Protein AF-A0A9E5Z261-F1 (afdb_monomer_lite)

Radius of gyration: 18.06 Å; chains: 1; bounding box: 46×28×46 Å

pLDDT: mean 87.66, std 9.59, range [54.03, 96.06]

Sequence (81 aa):
INTLLDGSADASAEASRLLNLYKANRDLFRVRVKTQPFALELADNVRITYPRFGLDAGKAFRIIGLVEDAASNEVELTLWG

Secondary structure (DSSP, 8-state):
---TTTSHHHHHHHHHHHHHHHSS---EEEEEEE--TTS--TEEEEEEEETTTTEEEEEEEEEEEEEEETTTTEEEEEEE-

Structure (mmCIF, N/CA/C/O backbone):
data_AF-A0A9E5Z261-F1
#
_entry.id   AF-A0A9E5Z261-F1
#
loop_
_atom_site.group_PDB
_atom_site.id
_atom_site.type_symbol
_atom_site.label_atom_id
_atom_site.label_alt_id
_atom_site.label_comp_id
_atom_site.label_asym_id
_atom_site.label_entity_id
_atom_site.label_seq_id
_atom_site.pdbx_PDB_ins_code
_atom_site.Cartn_x
_atom_site.Cartn_y
_atom_site.Cartn_z
_atom_site.occupancy
_atom_site.B_iso_or_equiv
_atom_site.auth_seq_id
_atom_site.auth_comp_id
_atom_site.auth_asym_id
_atom_site.auth_atom_id
_atom_site.pdbx_PDB_model_num
ATOM 1 N N . ILE A 1 1 ? 27.740 8.889 -26.277 1.00 55.06 1 ILE A N 1
ATOM 2 C CA . ILE A 1 1 ? 27.207 8.589 -24.929 1.00 55.06 1 ILE A CA 1
ATOM 3 C C . ILE A 1 1 ? 26.168 7.507 -25.152 1.00 55.06 1 ILE A C 1
ATOM 5 O O . ILE A 1 1 ? 25.272 7.762 -25.936 1.00 55.06 1 ILE A O 1
ATOM 9 N N . ASN A 1 2 ? 26.373 6.309 -24.604 1.00 54.03 2 ASN A N 1
ATOM 10 C CA . ASN A 1 2 ? 25.399 5.218 -24.657 1.00 54.03 2 ASN A CA 1
ATOM 11 C C . ASN A 1 2 ? 24.542 5.356 -23.397 1.00 54.03 2 ASN A C 1
ATOM 13 O O . ASN A 1 2 ? 25.088 5.286 -22.293 1.00 54.03 2 ASN A O 1
ATOM 17 N N . THR A 1 3 ? 23.264 5.684 -23.544 1.00 59.66 3 THR A N 1
ATOM 18 C CA . THR A 1 3 ? 22.350 5.820 -22.406 1.00 59.66 3 THR A CA 1
ATOM 19 C C . THR A 1 3 ? 21.520 4.547 -22.292 1.00 59.66 3 THR A C 1
ATOM 21 O O . THR A 1 3 ? 21.129 3.982 -23.307 1.00 59.66 3 THR A O 1
ATOM 24 N N . LEU A 1 4 ? 21.192 4.118 -21.066 1.00 61.72 4 LEU A N 1
ATOM 25 C CA . LEU A 1 4 ? 20.295 2.981 -20.761 1.00 61.72 4 LEU A CA 1
ATOM 26 C C . LEU A 1 4 ? 18.839 3.196 -21.250 1.00 61.72 4 LEU A C 1
ATOM 28 O O . LEU A 1 4 ? 17.903 2.634 -20.695 1.00 61.72 4 LEU A O 1
ATOM 32 N N . LEU A 1 5 ? 18.632 4.088 -22.220 1.00 57.03 5 LEU A N 1
ATOM 33 C CA . LEU A 1 5 ? 17.353 4.504 -22.784 1.00 57.03 5 LEU A CA 1
ATOM 34 C C . LEU A 1 5 ? 17.377 4.555 -24.325 1.00 57.03 5 LEU A C 1
ATOM 36 O O . LEU A 1 5 ? 16.312 4.718 -24.914 1.00 57.03 5 LEU A O 1
ATOM 40 N N . ASP A 1 6 ? 18.542 4.445 -24.985 1.00 68.94 6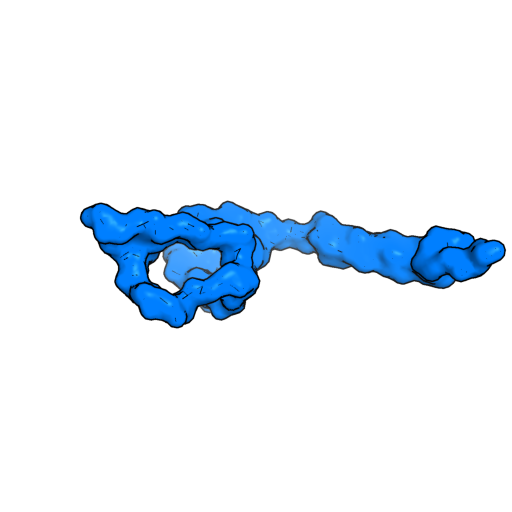 ASP A N 1
ATOM 41 C CA . ASP A 1 6 ? 18.655 4.587 -26.451 1.00 68.94 6 ASP A CA 1
ATOM 42 C C . ASP A 1 6 ? 18.901 3.267 -27.209 1.00 68.94 6 ASP A C 1
ATOM 44 O O . ASP A 1 6 ? 18.663 3.197 -28.418 1.00 68.94 6 ASP A O 1
ATOM 48 N N . GLY A 1 7 ? 19.282 2.196 -26.503 1.00 77.81 7 GLY A N 1
ATOM 49 C CA . GLY A 1 7 ? 19.391 0.852 -27.062 1.00 77.81 7 GLY A CA 1
ATOM 50 C C . GLY A 1 7 ? 18.021 0.199 -27.272 1.00 77.81 7 GLY A C 1
ATOM 51 O O . GLY A 1 7 ? 17.127 0.302 -26.433 1.00 77.81 7 GLY A O 1
ATOM 52 N N . SER A 1 8 ? 17.842 -0.545 -28.370 1.00 83.06 8 SER A N 1
ATOM 53 C CA . SER A 1 8 ? 16.571 -1.234 -28.669 1.00 83.06 8 SER A CA 1
ATOM 54 C C . SER A 1 8 ? 16.143 -2.226 -27.575 1.0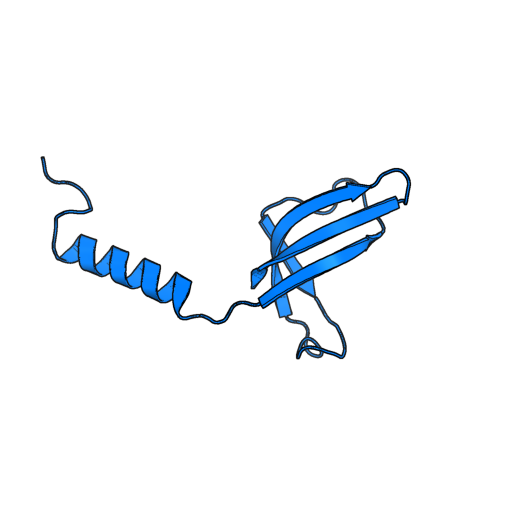0 83.06 8 SER A C 1
ATOM 56 O O . SER A 1 8 ? 14.948 -2.391 -27.321 1.00 83.06 8 SER A O 1
ATOM 58 N N . ALA A 1 9 ? 17.107 -2.860 -26.901 1.00 86.50 9 ALA A N 1
ATOM 59 C CA . ALA A 1 9 ? 16.857 -3.746 -25.767 1.00 86.50 9 ALA A CA 1
ATOM 60 C C . ALA A 1 9 ? 16.359 -2.977 -24.531 1.00 86.50 9 ALA A C 1
ATOM 62 O O . ALA A 1 9 ? 15.377 -3.390 -23.912 1.00 86.50 9 ALA A O 1
ATOM 63 N N . ASP A 1 10 ? 16.977 -1.837 -24.218 1.00 85.06 10 ASP A N 1
ATOM 64 C CA . ASP A 1 10 ? 16.606 -1.001 -23.074 1.00 85.06 10 ASP A CA 1
ATOM 65 C C . ASP A 1 10 ? 15.226 -0.358 -23.273 1.00 85.06 10 ASP A C 1
ATOM 67 O O . ASP A 1 10 ? 14.389 -0.368 -22.369 1.00 85.06 10 ASP A O 1
ATOM 71 N N . ALA A 1 11 ? 14.934 0.100 -24.495 1.00 85.38 11 ALA A N 1
ATOM 72 C CA . ALA A 1 11 ? 13.619 0.619 -24.865 1.00 85.38 11 ALA A CA 1
ATOM 73 C C . ALA A 1 11 ? 12.511 -0.440 -24.705 1.00 85.38 11 ALA A C 1
ATOM 75 O O . ALA A 1 11 ? 11.430 -0.142 -24.195 1.00 85.38 11 ALA A O 1
ATOM 76 N N . SER A 1 12 ? 12.779 -1.693 -25.095 1.00 89.38 12 SER A N 1
ATOM 77 C CA . SER A 1 12 ? 11.842 -2.811 -24.909 1.00 89.38 12 SER A CA 1
ATOM 78 C C . SER A 1 12 ? 11.638 -3.160 -23.429 1.00 89.38 12 SER A C 1
ATOM 80 O O . SER A 1 12 ? 10.509 -3.427 -22.995 1.00 89.38 12 SER A O 1
ATOM 82 N N . ALA A 1 13 ? 12.708 -3.112 -22.629 1.00 90.56 13 ALA A N 1
ATOM 83 C CA . ALA A 1 13 ? 12.642 -3.335 -21.188 1.00 90.56 13 ALA A CA 1
ATOM 84 C C . ALA A 1 13 ? 11.787 -2.263 -20.493 1.00 90.56 13 ALA A C 1
ATOM 86 O O . ALA A 1 13 ? 10.896 -2.600 -19.708 1.00 90.56 13 ALA A O 1
ATOM 87 N N . GLU A 1 14 ? 11.985 -0.988 -20.834 1.00 89.75 14 GLU A N 1
ATOM 88 C CA . GLU A 1 14 ? 11.201 0.107 -20.261 1.00 89.75 14 GLU A CA 1
ATOM 89 C C . GLU A 1 14 ? 9.738 0.068 -20.722 1.00 89.75 14 GLU A C 1
ATOM 91 O O . GLU A 1 14 ? 8.828 0.190 -19.898 1.00 89.75 14 GLU A O 1
ATOM 96 N N . ALA A 1 15 ? 9.477 -0.219 -22.002 1.00 90.88 15 ALA A N 1
ATOM 97 C CA . ALA A 1 15 ? 8.116 -0.423 -22.501 1.00 90.88 15 ALA A CA 1
ATOM 98 C C . ALA A 1 15 ? 7.399 -1.561 -21.752 1.00 90.88 15 ALA A C 1
ATOM 100 O O . ALA A 1 15 ? 6.239 -1.421 -21.357 1.00 90.88 15 ALA A O 1
ATOM 101 N N . SER A 1 16 ? 8.101 -2.667 -21.489 1.00 92.56 16 SER A N 1
ATOM 102 C CA . SER A 1 16 ? 7.573 -3.798 -20.719 1.00 92.56 16 SER A CA 1
ATOM 103 C C . SER A 1 16 ? 7.300 -3.428 -19.259 1.00 92.56 16 SER A C 1
ATOM 105 O O . SER A 1 16 ? 6.278 -3.835 -18.700 1.00 92.56 16 SER A O 1
ATOM 107 N N . ARG A 1 17 ? 8.172 -2.625 -18.635 1.00 92.56 17 ARG A N 1
ATOM 108 C CA . ARG A 1 17 ? 7.984 -2.116 -17.269 1.00 92.56 17 ARG A CA 1
ATOM 109 C C . ARG A 1 17 ? 6.734 -1.242 -17.171 1.00 92.56 17 ARG A C 1
ATOM 111 O O . ARG A 1 17 ? 5.911 -1.463 -16.281 1.00 92.56 17 ARG A O 1
ATOM 118 N N . LEU A 1 18 ? 6.563 -0.302 -18.101 1.00 91.62 18 LEU A N 1
ATOM 119 C CA . LEU A 1 18 ? 5.387 0.568 -18.173 1.00 91.62 18 LEU A CA 1
ATOM 120 C C . LEU A 1 18 ? 4.118 -0.242 -18.442 1.00 91.62 18 LEU A C 1
ATOM 122 O O . LEU A 1 18 ? 3.131 -0.076 -17.731 1.00 91.62 18 LEU A O 1
ATOM 126 N N . LEU A 1 19 ? 4.144 -1.175 -19.398 1.00 92.81 19 LEU A N 1
ATOM 127 C CA . LEU A 1 19 ? 2.999 -2.038 -19.682 1.00 92.81 19 LEU A CA 1
ATOM 128 C C . LEU A 1 19 ? 2.602 -2.854 -18.447 1.00 92.81 19 LEU A C 1
ATOM 130 O O . LEU A 1 19 ? 1.428 -2.908 -18.101 1.00 92.81 19 LEU A O 1
ATOM 134 N N . ASN A 1 20 ? 3.562 -3.449 -17.739 1.00 90.38 20 ASN A N 1
ATOM 135 C CA . ASN A 1 20 ? 3.288 -4.167 -16.493 1.00 90.38 20 ASN A CA 1
ATOM 136 C C . ASN A 1 20 ? 2.725 -3.251 -15.398 1.00 90.38 20 ASN A C 1
ATOM 138 O O . ASN A 1 20 ? 1.906 -3.691 -14.587 1.00 90.38 20 ASN A O 1
ATOM 142 N N . LEU A 1 21 ? 3.130 -1.980 -15.378 1.00 86.69 21 LEU A N 1
ATOM 143 C CA . LEU A 1 21 ? 2.591 -0.997 -14.453 1.00 86.69 21 LEU A CA 1
ATOM 144 C C . LEU A 1 21 ? 1.158 -0.587 -14.825 1.00 86.69 21 LEU A C 1
ATOM 146 O O . LEU A 1 21 ? 0.330 -0.520 -13.928 1.00 86.69 21 LEU A O 1
ATOM 150 N N . TYR A 1 22 ? 0.831 -0.361 -16.095 1.00 87.88 22 TYR A N 1
ATOM 151 C CA . TYR A 1 22 ? -0.471 0.198 -16.489 1.00 87.88 22 TYR A CA 1
ATOM 152 C C . TYR A 1 22 ? -1.527 -0.836 -16.897 1.00 87.88 22 TYR A C 1
ATOM 154 O O . TYR A 1 22 ? -2.713 -0.528 -16.853 1.00 87.88 22 TYR A O 1
ATOM 162 N N . LYS A 1 23 ? -1.140 -2.063 -17.273 1.00 88.31 23 LYS A N 1
ATOM 163 C CA . LYS A 1 23 ? -2.096 -3.104 -17.703 1.00 88.31 23 LYS A CA 1
ATOM 164 C C . LYS A 1 23 ? -2.925 -3.683 -16.558 1.00 88.31 23 LYS A C 1
ATOM 166 O O . LYS A 1 23 ? -3.992 -4.240 -16.792 1.00 88.31 23 LYS A O 1
ATOM 171 N N . ALA A 1 24 ? -2.390 -3.644 -15.339 1.00 87.50 24 ALA A N 1
ATOM 172 C CA . ALA A 1 24 ? -3.066 -4.184 -14.173 1.00 87.50 24 ALA A CA 1
ATOM 173 C C . ALA A 1 24 ? -4.115 -3.176 -13.701 1.00 87.50 24 ALA A C 1
ATOM 175 O O . ALA A 1 24 ? -3.769 -2.043 -13.370 1.00 87.50 24 ALA A O 1
ATOM 176 N N . ASN A 1 25 ? -5.377 -3.600 -13.642 1.00 84.56 25 ASN A N 1
ATOM 177 C CA . ASN A 1 25 ? -6.402 -2.814 -12.974 1.00 84.56 25 ASN A CA 1
ATOM 178 C C . ASN A 1 25 ? -6.093 -2.804 -11.472 1.00 84.56 25 ASN A C 1
ATOM 180 O O . ASN A 1 25 ? -6.025 -3.869 -10.856 1.00 84.56 25 ASN A O 1
ATOM 184 N N . ARG A 1 26 ? -5.841 -1.621 -10.914 1.00 87.94 26 ARG A N 1
ATOM 185 C CA . ARG A 1 26 ? -5.534 -1.437 -9.496 1.00 87.94 26 ARG A CA 1
ATOM 186 C C . ARG A 1 26 ? -6.541 -0.478 -8.910 1.00 87.94 26 ARG A C 1
ATOM 188 O O . ARG A 1 26 ? -6.761 0.609 -9.443 1.00 87.94 26 ARG A O 1
ATOM 195 N N . ASP A 1 27 ? -7.121 -0.898 -7.807 1.00 91.19 27 ASP A N 1
ATOM 196 C CA . ASP A 1 27 ? -8.113 -0.146 -7.080 1.00 91.19 27 ASP A CA 1
ATOM 197 C C . ASP A 1 27 ? -7.408 0.831 -6.138 1.00 91.19 27 ASP A C 1
ATOM 199 O O . ASP A 1 27 ? -6.325 0.564 -5.602 1.00 91.19 27 ASP A O 1
ATOM 203 N N . LEU A 1 28 ? -8.045 1.980 -5.935 1.00 93.75 28 LEU A N 1
ATOM 204 C CA . LEU A 1 28 ? -7.621 2.964 -4.954 1.00 93.75 28 LEU A CA 1
ATOM 205 C C . LEU A 1 28 ? -8.700 3.067 -3.887 1.00 93.75 28 LEU A C 1
ATOM 207 O O . LEU A 1 28 ? -9.844 3.421 -4.178 1.00 93.75 28 LEU A O 1
ATOM 211 N N . PHE A 1 29 ? -8.322 2.777 -2.646 1.00 94.25 29 PHE A N 1
ATOM 212 C CA . PHE A 1 29 ? -9.217 2.880 -1.502 1.00 94.25 29 PHE A CA 1
ATOM 213 C C . PHE A 1 29 ? -8.735 3.945 -0.531 1.00 94.25 29 PHE A C 1
ATOM 215 O O . PHE A 1 29 ? -7.542 4.097 -0.277 1.00 94.25 29 PHE A O 1
ATOM 222 N N . ARG A 1 30 ? -9.696 4.661 0.045 1.00 94.94 30 ARG A N 1
ATOM 223 C CA . ARG A 1 30 ? -9.482 5.553 1.177 1.00 94.94 30 ARG A CA 1
ATOM 224 C C . ARG A 1 30 ? -10.222 4.976 2.368 1.00 94.94 30 ARG A C 1
ATOM 226 O O . ARG A 1 30 ? -11.439 4.812 2.310 1.00 94.94 30 ARG A O 1
ATOM 233 N N . VAL A 1 31 ? -9.485 4.634 3.415 1.00 92.62 31 VAL A N 1
ATOM 234 C CA . VAL A 1 31 ? -10.025 3.947 4.591 1.00 92.62 31 VAL A CA 1
ATOM 235 C C . VAL A 1 31 ? -9.667 4.743 5.831 1.00 92.62 31 VAL A C 1
ATOM 237 O O . VAL A 1 31 ? -8.530 5.181 5.973 1.00 92.62 31 VAL A O 1
ATOM 240 N N . ARG A 1 32 ? -10.634 4.919 6.731 1.00 92.81 32 ARG A N 1
ATOM 241 C CA . ARG A 1 32 ? -10.403 5.505 8.052 1.00 92.81 32 ARG A CA 1
ATOM 242 C C . ARG A 1 32 ? -10.365 4.401 9.087 1.00 92.81 32 ARG A C 1
ATOM 244 O O . ARG A 1 32 ? -11.293 3.597 9.170 1.00 92.81 32 ARG A O 1
ATOM 251 N N . VAL A 1 33 ? -9.287 4.365 9.851 1.00 90.25 33 VAL A N 1
ATOM 252 C CA . VAL A 1 33 ? -9.080 3.425 10.953 1.00 90.25 33 VAL A CA 1
ATOM 253 C C . VAL A 1 33 ? -8.795 4.206 12.226 1.00 90.25 33 VAL A C 1
ATOM 255 O O . VAL A 1 33 ? -8.420 5.376 12.173 1.00 90.25 33 VAL A O 1
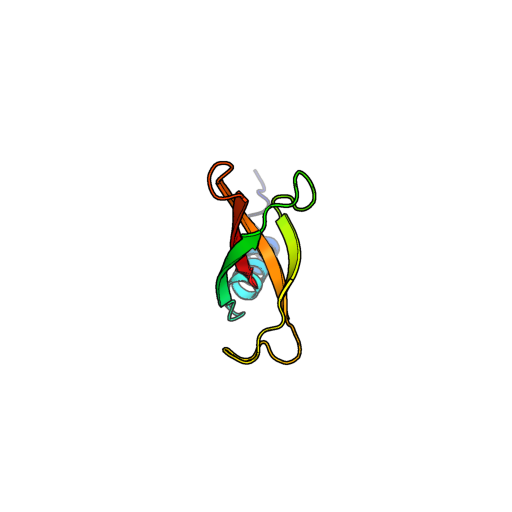ATOM 258 N N . LYS A 1 34 ? -8.989 3.580 13.387 1.00 88.44 34 LYS A N 1
ATOM 259 C CA . LYS A 1 34 ? -8.548 4.192 14.643 1.00 88.44 34 LYS A CA 1
ATOM 260 C C . LYS A 1 34 ? -7.029 4.260 14.677 1.00 88.44 34 LYS A C 1
ATOM 262 O O . LYS A 1 34 ? -6.364 3.355 14.176 1.00 88.44 34 LYS A O 1
ATOM 267 N N . THR A 1 35 ? -6.509 5.349 15.236 1.00 77.50 35 THR A N 1
ATOM 268 C CA . THR A 1 35 ? -5.066 5.552 15.279 1.00 77.50 35 THR A CA 1
ATOM 269 C C . THR A 1 35 ? -4.413 4.492 16.154 1.00 77.50 35 THR A C 1
ATOM 271 O O . THR A 1 35 ? -4.898 4.154 17.238 1.00 77.50 35 THR A O 1
ATOM 274 N N . GLN A 1 36 ? -3.302 3.967 15.661 1.00 76.62 36 GLN A N 1
ATOM 275 C CA . GLN A 1 36 ? -2.3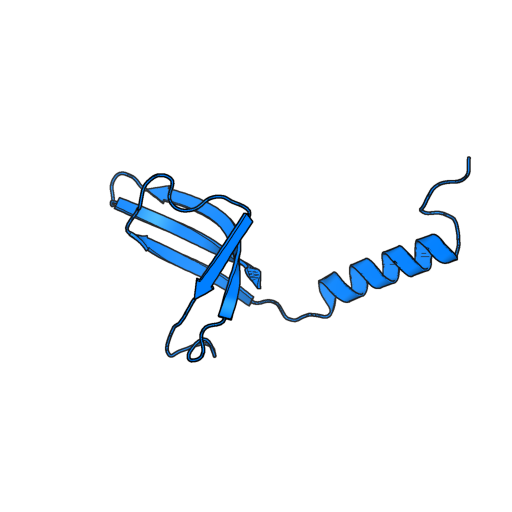72 3.170 16.432 1.00 76.62 36 GLN A CA 1
ATOM 276 C C . GLN A 1 36 ? -0.994 3.772 16.157 1.00 76.62 36 GLN A C 1
ATOM 278 O O . GLN A 1 36 ? -0.445 3.545 15.076 1.00 76.62 36 GLN A O 1
ATOM 283 N N . PRO A 1 37 ? -0.467 4.597 17.079 1.00 67.38 37 PRO A N 1
ATOM 284 C CA . PRO A 1 37 ? 0.752 5.353 16.826 1.00 67.38 37 PRO A CA 1
ATOM 285 C C . PRO A 1 37 ? 1.898 4.433 16.398 1.00 67.38 37 PRO A C 1
ATOM 287 O O . PRO A 1 37 ? 2.136 3.412 17.046 1.00 67.38 37 PRO A O 1
ATOM 290 N N . PHE A 1 38 ? 2.598 4.807 15.321 1.00 71.62 38 PHE A N 1
ATOM 291 C CA . PHE A 1 38 ? 3.780 4.110 14.785 1.00 71.62 38 PHE A CA 1
ATOM 292 C C . PHE A 1 38 ? 3.559 2.653 14.340 1.00 71.62 38 PHE A C 1
ATOM 294 O O . PHE A 1 38 ? 4.524 1.912 14.173 1.00 71.62 38 PHE A O 1
ATOM 301 N N . ALA A 1 39 ? 2.311 2.213 14.161 1.00 84.44 39 ALA A N 1
ATOM 302 C CA . ALA A 1 39 ? 2.027 0.840 13.738 1.00 84.44 39 ALA A CA 1
ATOM 303 C C . ALA A 1 39 ? 2.070 0.639 12.216 1.00 84.44 39 ALA A C 1
ATOM 305 O O . ALA A 1 39 ? 2.208 -0.495 11.763 1.00 84.44 39 ALA A O 1
ATOM 306 N N . LEU A 1 40 ? 1.900 1.713 11.440 1.00 86.06 40 LEU A N 1
ATOM 307 C CA . LEU A 1 40 ? 1.836 1.680 9.982 1.00 86.06 40 LEU A CA 1
ATOM 308 C C . LEU A 1 40 ? 2.671 2.815 9.406 1.00 86.06 40 LEU A C 1
ATOM 310 O O . LEU A 1 40 ? 2.544 3.959 9.841 1.00 86.06 40 LEU A O 1
ATOM 314 N N . GLU A 1 41 ? 3.462 2.506 8.386 1.00 89.94 41 GLU A N 1
ATOM 315 C CA . GLU A 1 41 ? 4.258 3.486 7.660 1.00 89.94 41 GLU A CA 1
ATOM 316 C C . GLU A 1 41 ? 3.840 3.586 6.192 1.00 89.94 41 GLU A C 1
ATOM 318 O O . GLU A 1 41 ? 3.138 2.737 5.628 1.00 89.94 41 GLU A O 1
ATOM 323 N N . LEU A 1 42 ? 4.285 4.665 5.541 1.00 92.12 42 LEU A N 1
ATOM 324 C CA . LEU A 1 42 ? 4.174 4.761 4.095 1.00 92.12 42 LEU A CA 1
ATOM 325 C C . LEU A 1 42 ? 4.861 3.572 3.444 1.00 92.12 42 LEU A C 1
ATOM 327 O O . LEU A 1 42 ? 5.866 3.039 3.904 1.00 92.12 42 LEU A O 1
ATOM 331 N N . ALA A 1 43 ? 4.309 3.206 2.304 1.00 93.31 43 ALA A N 1
ATOM 332 C CA . ALA A 1 43 ? 4.620 2.000 1.598 1.00 93.31 43 ALA A CA 1
ATOM 333 C C . ALA A 1 43 ? 4.064 0.745 2.288 1.00 93.31 43 ALA A C 1
ATOM 335 O O . ALA A 1 43 ? 3.568 -0.060 1.540 1.00 93.31 43 ALA A O 1
ATOM 336 N N . ASP A 1 44 ? 3.994 0.517 3.597 1.00 93.94 44 ASP A N 1
ATOM 337 C CA . ASP A 1 44 ? 3.600 -0.797 4.168 1.00 93.94 44 ASP A CA 1
ATOM 338 C C . ASP A 1 44 ? 2.483 -1.606 3.464 1.00 93.94 44 ASP A C 1
ATOM 340 O O . ASP A 1 44 ? 1.507 -1.086 2.912 1.00 93.94 44 ASP A O 1
ATOM 344 N N . ASN A 1 45 ? 2.673 -2.932 3.425 1.00 93.56 45 ASN A N 1
ATOM 345 C CA . ASN A 1 45 ? 1.695 -3.845 2.837 1.00 93.56 45 ASN A CA 1
ATOM 346 C C . ASN A 1 45 ? 0.622 -4.183 3.873 1.00 93.56 45 ASN A C 1
ATOM 348 O O . ASN A 1 45 ? 0.935 -4.673 4.955 1.00 93.56 45 ASN A O 1
ATOM 352 N N . VAL A 1 46 ? -0.639 -3.955 3.518 1.00 92.75 46 VAL A N 1
ATOM 353 C CA . VAL A 1 46 ? -1.786 -4.218 4.389 1.00 92.75 46 VAL A CA 1
ATOM 354 C C . VAL A 1 46 ? -2.817 -5.071 3.667 1.00 92.75 46 VAL A C 1
ATOM 356 O O . VAL A 1 46 ? -3.003 -4.959 2.456 1.00 92.75 46 VAL A O 1
ATOM 359 N N . ARG A 1 47 ? -3.524 -5.918 4.417 1.00 94.50 47 ARG A N 1
ATOM 360 C CA . ARG A 1 47 ? -4.648 -6.704 3.902 1.00 94.50 47 ARG A CA 1
ATOM 361 C C . ARG A 1 47 ? -5.958 -6.077 4.354 1.00 94.50 47 ARG A C 1
ATOM 363 O O . ARG A 1 47 ? -6.188 -5.940 5.551 1.00 94.50 47 ARG A O 1
ATOM 370 N N . ILE A 1 48 ? -6.823 -5.746 3.401 1.00 92.75 48 ILE A N 1
ATOM 371 C CA . ILE A 1 48 ? -8.172 -5.247 3.677 1.00 92.75 48 ILE A CA 1
ATOM 372 C C . ILE A 1 48 ? -9.178 -6.350 3.394 1.00 92.75 48 ILE A C 1
ATOM 374 O O . ILE A 1 48 ? -9.208 -6.877 2.283 1.00 92.75 48 ILE A O 1
ATOM 378 N N . THR A 1 49 ? -10.018 -6.645 4.385 1.00 94.75 49 THR A N 1
ATOM 379 C CA . THR A 1 49 ? -11.156 -7.561 4.271 1.00 94.75 49 THR A CA 1
ATOM 380 C C . THR A 1 49 ? -12.445 -6.787 4.518 1.00 94.75 49 THR A C 1
ATOM 382 O O . THR A 1 49 ? -12.618 -6.199 5.585 1.00 94.75 49 THR A O 1
ATOM 385 N N . TYR A 1 50 ? -13.349 -6.764 3.537 1.00 93.06 50 TYR A N 1
ATOM 386 C CA . TYR A 1 50 ? -14.622 -6.046 3.629 1.00 93.06 50 TYR A CA 1
ATOM 387 C C . TYR A 1 50 ? -15.694 -6.731 2.761 1.00 93.06 50 TYR A C 1
ATOM 389 O O . TYR A 1 50 ? -15.395 -7.113 1.634 1.00 93.06 50 TYR A O 1
ATOM 397 N N . PRO A 1 51 ? -16.957 -6.871 3.212 1.00 93.56 51 PRO A N 1
ATOM 398 C CA . PRO A 1 51 ? -17.985 -7.657 2.511 1.00 93.56 51 PRO A CA 1
ATOM 399 C C . PRO A 1 51 ? -18.538 -6.998 1.229 1.00 93.56 51 PRO A C 1
ATOM 401 O O . PRO A 1 51 ? -19.583 -7.394 0.719 1.00 93.56 51 PRO A O 1
ATOM 404 N N . ARG A 1 52 ? -17.883 -5.952 0.712 1.00 91.31 52 ARG A N 1
ATOM 405 C CA . ARG A 1 52 ? -18.260 -5.219 -0.507 1.00 91.31 52 ARG A CA 1
ATOM 406 C C . ARG A 1 52 ? -17.016 -4.986 -1.364 1.00 91.31 52 ARG A C 1
ATOM 408 O O . ARG A 1 52 ? -15.897 -5.139 -0.887 1.00 91.31 52 ARG A O 1
ATOM 415 N N . PHE A 1 53 ? -17.222 -4.583 -2.619 1.00 90.31 53 PHE A N 1
ATOM 416 C CA . PHE A 1 53 ? -16.148 -4.258 -3.572 1.00 90.31 53 PHE A CA 1
ATOM 417 C C . PHE A 1 53 ? -15.204 -5.434 -3.903 1.00 90.31 53 PHE A C 1
ATOM 419 O O . PHE A 1 53 ? -14.091 -5.207 -4.358 1.00 90.31 53 PHE A O 1
ATOM 426 N N . GLY A 1 54 ? -15.639 -6.683 -3.681 1.00 89.12 54 GLY A N 1
ATOM 427 C CA . GLY A 1 54 ? -14.833 -7.883 -3.954 1.00 89.12 54 GLY A CA 1
ATOM 428 C C . GLY A 1 54 ? -13.679 -8.113 -2.970 1.00 89.12 54 GLY A C 1
ATOM 429 O O . GLY A 1 54 ? -12.691 -8.748 -3.326 1.00 89.12 54 GLY A O 1
ATOM 430 N N . LEU A 1 55 ? -13.771 -7.562 -1.753 1.00 92.00 55 LEU A N 1
ATOM 431 C CA . LEU A 1 55 ? -12.749 -7.677 -0.703 1.00 92.00 55 LEU A CA 1
ATOM 432 C C . LEU A 1 55 ? -13.103 -8.724 0.368 1.00 92.00 55 LEU A C 1
ATOM 434 O O . LEU A 1 55 ? -12.511 -8.728 1.445 1.00 92.00 55 LEU A O 1
ATOM 438 N N . ASP A 1 56 ? -14.064 -9.604 0.107 1.00 93.56 56 ASP A N 1
ATOM 439 C CA . ASP A 1 56 ? -14.580 -10.600 1.052 1.00 93.56 56 ASP A CA 1
ATOM 440 C C . ASP A 1 56 ? -13.528 -11.658 1.422 1.00 93.56 56 ASP A C 1
ATOM 442 O O . ASP A 1 56 ? -13.366 -11.986 2.596 1.00 93.56 56 ASP A O 1
ATOM 446 N N . ALA A 1 57 ? -12.730 -12.106 0.450 1.00 93.31 57 ALA A N 1
ATOM 447 C CA . ALA A 1 57 ? -11.578 -12.980 0.684 1.00 93.31 57 ALA A CA 1
ATOM 448 C C . ALA A 1 57 ? -10.346 -12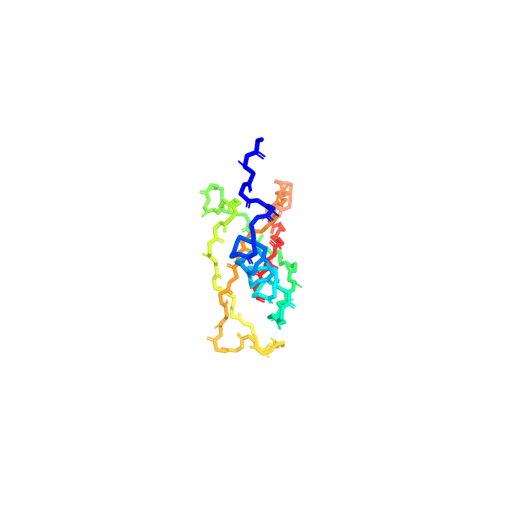.229 1.233 1.00 93.31 57 ALA A C 1
ATOM 450 O O . ALA A 1 57 ? -9.335 -12.846 1.577 1.00 93.31 57 ALA A O 1
ATOM 451 N N . GLY A 1 58 ? -10.419 -10.901 1.327 1.00 92.31 58 GLY A N 1
ATOM 452 C CA . GLY A 1 58 ? -9.330 -10.005 1.690 1.00 92.31 58 GLY A CA 1
ATOM 453 C C . GLY A 1 58 ? -8.280 -9.837 0.585 1.00 92.31 58 GLY A C 1
ATOM 454 O O . GLY A 1 58 ? -7.765 -10.819 0.055 1.00 92.31 58 GLY A O 1
ATOM 455 N N . LYS A 1 59 ? -7.910 -8.592 0.273 1.00 93.62 59 LYS A N 1
ATOM 456 C CA . LYS A 1 59 ? -6.925 -8.247 -0.771 1.00 93.62 59 LYS A CA 1
ATOM 457 C C . LYS A 1 59 ? -5.773 -7.434 -0.177 1.00 93.62 59 LYS A C 1
ATOM 459 O O . LYS A 1 59 ? -5.973 -6.667 0.766 1.00 93.62 59 LYS A O 1
ATOM 464 N N . ALA A 1 60 ? -4.565 -7.648 -0.697 1.00 93.94 60 ALA A N 1
ATOM 465 C CA . ALA A 1 60 ? -3.371 -6.920 -0.282 1.00 93.94 60 ALA A CA 1
ATOM 466 C C . ALA A 1 60 ? -3.251 -5.592 -1.039 1.00 93.94 60 ALA A C 1
ATOM 468 O O . ALA A 1 60 ? -3.441 -5.548 -2.254 1.00 93.94 60 ALA A O 1
ATOM 469 N N . PHE A 1 61 ? -2.888 -4.538 -0.318 1.00 94.38 61 PHE A N 1
ATOM 470 C CA . PHE A 1 61 ? -2.677 -3.191 -0.832 1.00 94.38 61 PHE A CA 1
ATOM 471 C C . PHE A 1 61 ? -1.379 -2.607 -0.271 1.00 94.38 61 PHE A C 1
ATOM 473 O O . PHE A 1 61 ? -0.887 -3.035 0.774 1.00 94.38 61 PHE A O 1
ATOM 480 N N . ARG A 1 62 ? -0.824 -1.613 -0.963 1.00 95.06 62 ARG A N 1
ATOM 481 C CA . ARG A 1 62 ? 0.319 -0.807 -0.514 1.00 95.06 62 ARG A CA 1
ATOM 482 C C . ARG A 1 62 ? -0.203 0.541 -0.007 1.00 95.06 62 ARG A C 1
ATOM 484 O O . ARG A 1 62 ? -1.051 1.146 -0.668 1.00 95.06 62 ARG A O 1
ATOM 491 N N . ILE A 1 63 ? 0.296 1.019 1.131 1.00 94.94 63 ILE A N 1
ATOM 492 C CA . ILE A 1 63 ? -0.026 2.365 1.627 1.00 94.94 63 ILE A CA 1
ATOM 493 C C . ILE A 1 63 ? 0.734 3.396 0.783 1.00 94.94 63 ILE A C 1
ATOM 495 O O . ILE A 1 63 ? 1.960 3.384 0.731 1.00 94.94 63 ILE A O 1
ATOM 499 N N . ILE A 1 64 ? 0.015 4.304 0.125 1.00 95.56 64 ILE A N 1
ATOM 500 C CA . ILE A 1 64 ? 0.598 5.390 -0.687 1.00 95.56 64 ILE A CA 1
ATOM 501 C C . ILE A 1 64 ? 0.327 6.783 -0.108 1.00 95.56 64 ILE A C 1
ATOM 503 O O . ILE A 1 64 ? 0.868 7.771 -0.595 1.00 95.56 64 ILE A O 1
ATOM 507 N N . GLY A 1 65 ? -0.497 6.868 0.934 1.00 94.00 65 GLY A N 1
ATOM 508 C CA . GLY A 1 65 ? -0.772 8.098 1.664 1.00 94.00 65 GLY A CA 1
ATOM 509 C C . GLY A 1 65 ? -1.271 7.781 3.067 1.00 94.00 65 GLY A C 1
ATOM 510 O O . GLY A 1 65 ? -2.002 6.808 3.255 1.00 94.00 65 GLY A O 1
ATOM 511 N N . LEU A 1 66 ? -0.871 8.601 4.031 1.00 92.50 66 LEU A N 1
ATOM 512 C CA . LEU A 1 66 ? -1.220 8.461 5.438 1.00 92.50 66 LEU A CA 1
ATOM 513 C C . LEU A 1 66 ? -1.440 9.864 6.004 1.00 92.50 66 LEU A C 1
ATOM 515 O O . LEU A 1 66 ? -0.569 10.724 5.878 1.00 92.50 66 LEU A O 1
ATOM 519 N N . VAL A 1 67 ? -2.622 10.103 6.569 1.00 92.06 67 VAL A N 1
ATOM 520 C CA . VAL A 1 67 ? -2.987 11.370 7.213 1.00 92.06 67 VAL A CA 1
ATOM 521 C C . VAL A 1 67 ? -3.544 11.057 8.591 1.00 92.06 67 VAL A C 1
ATOM 523 O O . VAL A 1 67 ? -4.557 10.368 8.706 1.00 92.06 67 VAL A O 1
ATOM 526 N N . GLU A 1 68 ? -2.886 11.557 9.631 1.00 88.69 68 GLU A N 1
ATOM 527 C CA . GLU A 1 68 ? -3.309 11.351 11.015 1.00 88.69 68 GLU A CA 1
ATOM 528 C C . GLU A 1 68 ? -4.117 12.542 11.522 1.00 88.69 68 GLU A C 1
ATOM 530 O O . GLU A 1 68 ? -3.713 13.697 11.377 1.00 88.69 68 GLU A O 1
ATOM 535 N N . ASP A 1 69 ? -5.243 12.2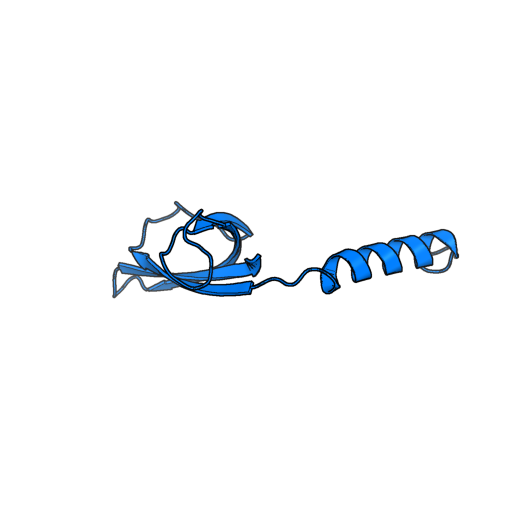47 12.163 1.00 89.12 69 ASP A N 1
ATOM 536 C CA . ASP A 1 69 ? -6.031 13.201 12.927 1.00 89.12 69 ASP A CA 1
ATOM 537 C C . ASP A 1 69 ? -5.985 12.816 14.411 1.00 89.12 69 ASP A C 1
ATOM 539 O O . ASP A 1 69 ? -6.732 11.964 14.908 1.00 89.12 69 ASP A O 1
ATOM 543 N N . ALA A 1 70 ? -5.078 13.469 15.135 1.00 84.31 70 ALA A N 1
ATOM 544 C CA . ALA A 1 70 ? -4.890 13.248 16.563 1.00 84.31 70 ALA A CA 1
ATOM 545 C C . ALA A 1 70 ? -6.080 13.732 17.411 1.00 84.31 70 ALA A C 1
ATOM 547 O O . ALA A 1 70 ? -6.248 13.264 18.536 1.00 84.31 70 ALA A O 1
ATOM 548 N N . ALA A 1 71 ? -6.917 14.644 16.899 1.00 87.00 71 ALA A N 1
ATOM 549 C CA . ALA A 1 71 ? -8.072 15.148 17.639 1.00 87.00 71 ALA A CA 1
ATOM 550 C C . ALA A 1 71 ? -9.226 14.135 17.650 1.00 87.00 71 ALA A C 1
ATOM 552 O O . ALA A 1 71 ? -9.922 14.004 18.656 1.00 87.00 71 ALA A O 1
ATOM 553 N N . SER A 1 72 ? -9.416 13.402 16.548 1.00 87.06 72 SER A N 1
ATOM 554 C CA . SER A 1 72 ? -10.464 12.378 16.407 1.00 87.06 72 SER A CA 1
ATOM 555 C C . SER A 1 72 ? -9.978 10.944 16.672 1.00 87.06 72 SER A C 1
ATOM 557 O O . SER A 1 72 ? -10.787 10.007 16.714 1.00 87.06 72 SER A O 1
ATOM 559 N N . ASN A 1 73 ? -8.676 10.773 16.932 1.00 87.75 73 ASN A N 1
ATOM 560 C CA . ASN A 1 73 ? -8.021 9.482 17.141 1.00 87.75 73 ASN A CA 1
ATOM 561 C C . ASN A 1 73 ? -8.171 8.558 15.917 1.00 87.75 73 ASN A C 1
ATOM 563 O O . ASN A 1 73 ? -8.440 7.358 16.053 1.00 87.75 73 ASN A O 1
ATOM 567 N N . GLU A 1 74 ? -8.042 9.127 14.717 1.00 90.50 74 GLU A N 1
ATOM 568 C CA . GLU A 1 74 ? -8.236 8.446 13.434 1.00 90.50 74 GLU A CA 1
ATOM 569 C C . GLU A 1 74 ? -7.047 8.649 12.498 1.00 90.50 74 GLU A C 1
ATOM 571 O O . GLU A 1 74 ? -6.336 9.650 12.554 1.00 90.50 74 GLU A O 1
ATOM 576 N N . VAL A 1 75 ? -6.844 7.675 11.616 1.00 91.75 75 VAL A N 1
ATOM 577 C CA . VAL A 1 75 ? -5.877 7.744 10.522 1.00 91.75 75 VAL A CA 1
ATOM 578 C C . VAL A 1 75 ? -6.607 7.427 9.233 1.00 91.75 75 VAL A C 1
ATOM 580 O O . VAL A 1 75 ? -7.291 6.406 9.118 1.00 91.75 75 VAL A O 1
ATOM 583 N N . GLU A 1 76 ? -6.460 8.311 8.255 1.00 93.44 76 GLU A N 1
ATOM 584 C CA . GLU A 1 76 ? -6.921 8.093 6.896 1.00 93.44 76 GLU A CA 1
ATOM 585 C C . GLU A 1 76 ? -5.773 7.526 6.056 1.00 93.44 76 GLU A C 1
ATOM 587 O O . GLU A 1 76 ? -4.734 8.159 5.860 1.00 93.44 76 GLU A O 1
ATOM 592 N N . LEU A 1 77 ? -5.973 6.311 5.552 1.00 94.12 77 LEU A N 1
ATOM 593 C CA . LEU A 1 77 ? -5.027 5.598 4.707 1.00 94.12 77 LEU A CA 1
ATOM 594 C C . LEU A 1 77 ? -5.492 5.655 3.257 1.00 94.12 77 LEU A C 1
ATOM 596 O O . LEU A 1 77 ? -6.642 5.333 2.945 1.00 94.12 77 LEU A O 1
ATOM 600 N N . THR A 1 78 ? -4.574 6.014 2.366 1.00 96.06 78 THR A N 1
ATOM 601 C CA . THR A 1 78 ? -4.746 5.858 0.920 1.00 96.06 78 THR A CA 1
ATOM 602 C C . THR A 1 78 ? -4.013 4.598 0.478 1.00 96.06 78 THR A C 1
ATOM 604 O O . THR A 1 78 ? -2.793 4.497 0.612 1.00 96.06 78 THR A O 1
ATOM 607 N N . LEU A 1 79 ? -4.772 3.636 -0.034 1.00 94.81 79 LEU A N 1
ATOM 608 C CA . LEU A 1 79 ? -4.335 2.283 -0.358 1.00 94.81 79 LEU A CA 1
ATOM 609 C C . LEU A 1 79 ? -4.407 2.044 -1.864 1.00 94.81 79 LEU A C 1
ATOM 611 O O . LEU A 1 79 ? -5.358 2.482 -2.512 1.00 94.81 79 LEU A O 1
ATOM 615 N N . TRP A 1 80 ? -3.430 1.319 -2.401 1.00 94.19 80 TRP A N 1
ATOM 616 C CA . TRP A 1 80 ? -3.317 1.032 -3.831 1.00 94.19 80 TRP A CA 1
ATOM 617 C C . TRP A 1 80 ? -2.989 -0.437 -4.096 1.00 94.19 80 TRP A C 1
ATOM 619 O O . TRP A 1 80 ? -2.085 -0.987 -3.457 1.00 94.19 80 TRP A O 1
ATOM 629 N N . GLY A 1 81 ? -3.716 -1.080 -5.018 1.00 90.12 81 GLY A N 1
ATOM 630 C CA . GLY A 1 81 ? -3.532 -2.507 -5.322 1.00 90.12 81 GLY A CA 1
ATOM 631 C C . GLY A 1 81 ? -4.637 -3.150 -6.142 1.00 90.12 81 GLY A C 1
ATOM 632 O O . GLY A 1 81 ? -5.770 -2.638 -6.178 1.00 90.12 81 GLY A O 1
#

Foldseek 3Di:
DDDCCPDPVSVVVVVVVVCVVPVDDKDKDKDKDFDDPPPDDAQDKDWDDDPPPPCPVIDIWTFHDWDDDPVVRMIITITMD